Protein AF-A0AAD4YZ30-F1 (afdb_monomer_lite)

InterPro domains:
  IPR036852 Peptidase S8/S53 domain superfamily [G3DSA:3.40.50.200] (35-98)
  IPR036852 Peptidase S8/S53 domain superfamily [SSF52743] (28-89)
  IPR045051 Subtilisin-like protease [PTHR10795] (31-116)

Sequence (125 aa):
MAPGSLVLAAWIPNDTVGQIGQNVFLSNEYHMTLGWSAAGIRSALMTTANPIDNSKRPIRDQGLNSTVASPLAMGAGQVDPNRALDPGLIYDARRQDYINLLCSLNLSKKRVFAITRSKKYTCAL

Secondary structure (DSSP, 8-state):
----SS------TT--S----------------SS--HHHHHHHHHHT-B-B-TTSSB-EEGGGTTEEPPHHHHTT-B--HHHHTS-S------HHHHHHHHHHTT--HHHHHHHHT-S------

Radius of gyration: 19.74 Å; chains: 1; bounding box: 42×47×44 Å

Structure (mmCIF, N/CA/C/O backbone):
data_AF-A0AAD4YZ30-F1
#
_entry.id   AF-A0AAD4YZ30-F1
#
loop_
_atom_site.group_PDB
_atom_site.id
_atom_site.type_symbol
_atom_site.label_atom_id
_atom_site.la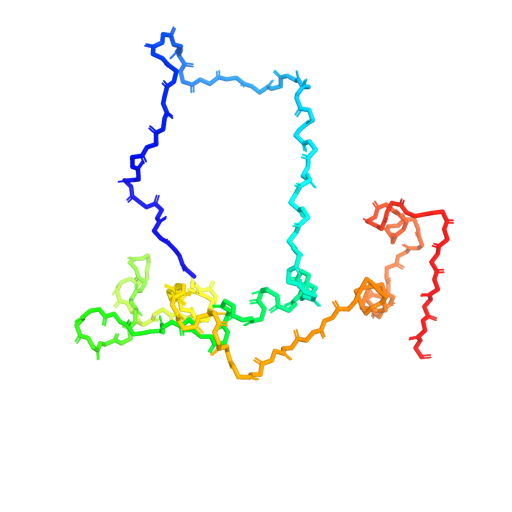bel_alt_id
_atom_site.label_comp_id
_atom_site.label_asym_id
_atom_site.label_entity_id
_atom_site.label_seq_id
_atom_site.pdbx_PDB_ins_code
_atom_site.Cartn_x
_atom_site.Cartn_y
_atom_site.Cartn_z
_atom_site.occupancy
_atom_site.B_iso_or_equiv
_atom_site.auth_seq_id
_atom_site.auth_comp_id
_atom_site.auth_asym_id
_atom_site.auth_atom_id
_atom_site.pdbx_PDB_model_num
ATOM 1 N N . MET A 1 1 ? 3.874 5.254 -5.749 1.00 94.62 1 MET A N 1
ATOM 2 C CA . MET A 1 1 ? 4.335 6.391 -6.572 1.00 94.62 1 MET A CA 1
ATOM 3 C C . MET A 1 1 ? 3.363 6.609 -7.731 1.00 94.62 1 MET A C 1
ATOM 5 O O . MET A 1 1 ? 2.743 5.646 -8.174 1.00 94.62 1 MET A O 1
ATOM 9 N N . ALA A 1 2 ? 3.176 7.856 -8.163 1.00 96.19 2 ALA A N 1
ATOM 10 C CA . ALA A 1 2 ? 2.336 8.244 -9.299 1.00 96.19 2 ALA A CA 1
ATOM 11 C C . ALA A 1 2 ? 2.914 9.520 -9.948 1.00 96.19 2 ALA A C 1
ATOM 13 O O . ALA A 1 2 ? 3.712 10.204 -9.299 1.00 96.19 2 ALA A O 1
ATOM 14 N N . PRO A 1 3 ? 2.551 9.862 -11.199 1.00 95.06 3 PRO A N 1
ATOM 15 C CA . PRO A 1 3 ? 3.011 11.097 -11.833 1.00 95.06 3 PRO A CA 1
ATOM 16 C C . PRO A 1 3 ? 2.551 12.335 -11.052 1.00 95.06 3 PRO A C 1
ATOM 18 O O . PRO A 1 3 ? 1.369 12.469 -10.747 1.00 95.06 3 PRO A O 1
ATOM 21 N N . GLY A 1 4 ? 3.485 13.235 -10.736 1.00 93.69 4 GLY A N 1
ATOM 22 C CA . GLY A 1 4 ? 3.199 14.459 -9.971 1.00 93.69 4 GLY A CA 1
ATOM 23 C C . GLY A 1 4 ? 4.028 15.685 -10.364 1.00 93.69 4 GLY A C 1
ATOM 24 O O . GLY A 1 4 ? 3.697 16.797 -9.969 1.00 93.69 4 GLY A O 1
ATOM 25 N N . SER A 1 5 ? 5.082 15.520 -11.163 1.00 93.12 5 SER A N 1
ATOM 26 C CA . SER A 1 5 ? 5.876 16.625 -11.704 1.00 93.12 5 SER A CA 1
ATOM 27 C C . SER A 1 5 ? 5.328 17.064 -13.060 1.00 93.12 5 SER A C 1
ATOM 29 O O . SER A 1 5 ? 5.222 16.230 -13.957 1.00 93.12 5 SER A O 1
ATOM 31 N N . LEU A 1 6 ? 5.043 18.362 -13.219 1.00 93.00 6 LEU A N 1
ATOM 32 C CA . LEU A 1 6 ? 4.559 18.967 -14.472 1.00 93.00 6 LEU A CA 1
ATOM 33 C C . LEU A 1 6 ? 3.282 18.300 -15.019 1.00 93.00 6 LEU A C 1
ATOM 35 O O . LEU A 1 6 ? 3.187 17.963 -16.197 1.00 93.00 6 LEU A O 1
ATOM 39 N N . VAL A 1 7 ? 2.293 18.101 -14.146 1.00 93.50 7 VAL A N 1
ATOM 40 C CA . VAL A 1 7 ? 0.985 17.547 -14.519 1.00 93.50 7 VAL A CA 1
ATOM 41 C C . VAL A 1 7 ? 0.064 18.672 -14.987 1.00 93.50 7 VAL A C 1
ATOM 43 O O . VAL A 1 7 ? -0.164 19.635 -14.257 1.00 93.50 7 VAL A O 1
ATOM 46 N N . LEU A 1 8 ? -0.490 18.540 -16.192 1.00 90.50 8 LEU A N 1
ATOM 47 C CA . LEU A 1 8 ? -1.526 19.439 -16.693 1.00 90.50 8 LEU A CA 1
ATOM 48 C C . LEU A 1 8 ? -2.861 19.132 -16.002 1.00 90.50 8 LEU A C 1
ATOM 50 O O . LEU A 1 8 ? -3.309 17.986 -15.987 1.00 90.50 8 LEU A O 1
ATOM 54 N N . ALA A 1 9 ? -3.507 20.163 -15.467 1.00 91.19 9 ALA A N 1
ATOM 55 C CA . ALA A 1 9 ? -4.818 20.075 -14.837 1.00 91.19 9 ALA A CA 1
ATOM 56 C C . ALA A 1 9 ? -5.655 21.318 -15.169 1.00 91.19 9 ALA A C 1
ATOM 58 O O . ALA A 1 9 ? -5.138 22.303 -15.700 1.00 91.19 9 ALA A O 1
ATOM 59 N N . ALA A 1 10 ? -6.954 21.268 -14.865 1.00 88.31 10 ALA A N 1
ATOM 60 C CA . ALA A 1 10 ? -7.831 22.427 -14.997 1.00 88.31 10 ALA A CA 1
ATOM 61 C C . ALA A 1 10 ? -7.329 23.602 -14.135 1.00 88.31 10 ALA A C 1
ATOM 63 O O . ALA A 1 10 ? -6.826 23.397 -13.030 1.00 88.31 10 ALA A O 1
ATOM 64 N N . TRP A 1 11 ? -7.491 24.827 -14.639 1.00 76.44 11 TRP A N 1
ATOM 65 C CA . TRP A 1 11 ? -7.034 26.056 -13.989 1.00 76.44 11 TRP A CA 1
ATOM 66 C C . TRP A 1 11 ? -8.117 27.139 -14.046 1.00 76.44 11 TRP A C 1
ATOM 68 O O . TRP A 1 11 ? -8.802 27.263 -15.062 1.00 76.44 11 TRP A O 1
ATOM 78 N N . ILE A 1 12 ? -8.271 27.926 -12.973 1.00 79.56 12 ILE A N 1
ATOM 79 C CA . ILE A 1 12 ? -9.194 29.071 -12.944 1.00 79.56 12 ILE A CA 1
ATOM 80 C C . ILE A 1 12 ? -8.528 30.238 -13.692 1.00 79.56 12 ILE A C 1
ATOM 82 O O . ILE A 1 12 ? -7.489 30.721 -13.247 1.00 79.56 12 ILE A O 1
ATOM 86 N N . PRO A 1 13 ? -9.087 30.714 -14.817 1.00 70.94 13 PRO A N 1
ATOM 87 C CA . PRO A 1 13 ? -8.364 31.580 -15.748 1.00 70.94 13 PRO A CA 1
ATOM 88 C C . PRO A 1 13 ? -7.988 32.979 -15.220 1.00 70.94 13 PRO A C 1
ATOM 90 O O . PRO A 1 13 ? -7.118 33.596 -15.824 1.00 70.94 13 PRO A O 1
ATOM 93 N N . ASN A 1 14 ? -8.576 33.475 -14.119 1.00 70.19 14 ASN A N 1
ATOM 94 C CA . ASN A 1 14 ? -8.474 34.887 -13.704 1.00 70.19 14 ASN A CA 1
ATOM 95 C C . ASN A 1 14 ? -8.128 35.144 -12.210 1.00 70.19 14 ASN A C 1
ATOM 97 O O . ASN A 1 14 ? -8.455 36.217 -11.713 1.00 70.19 14 ASN A O 1
ATOM 101 N N . ASP A 1 15 ? -7.458 34.230 -11.492 1.00 55.84 15 ASP A N 1
ATOM 102 C CA . ASP A 1 15 ? -7.084 34.432 -10.069 1.00 55.84 15 ASP A CA 1
ATOM 103 C C . ASP A 1 15 ? -5.566 34.399 -9.790 1.00 55.84 15 ASP A C 1
ATOM 105 O O . ASP A 1 15 ? -4.797 33.720 -10.476 1.00 55.84 15 ASP A O 1
ATOM 109 N N . THR A 1 16 ? -5.128 35.131 -8.752 1.00 57.22 16 THR A N 1
ATOM 110 C CA . THR A 1 16 ? -3.739 35.163 -8.250 1.00 57.22 16 THR A CA 1
ATOM 111 C C . THR A 1 16 ? -3.441 34.028 -7.252 1.00 57.22 16 THR A C 1
ATOM 113 O O . THR A 1 16 ? -4.309 33.531 -6.541 1.00 57.22 16 THR A O 1
ATOM 116 N N . VAL A 1 17 ? -2.173 33.595 -7.216 1.00 52.31 17 VAL A N 1
ATOM 117 C CA . VAL A 1 17 ? -1.652 32.297 -6.717 1.00 52.31 17 VAL A CA 1
ATOM 118 C C . VAL A 1 17 ? -1.642 32.064 -5.180 1.00 52.31 17 VAL A C 1
ATOM 120 O O . VAL A 1 17 ? -0.717 31.444 -4.656 1.00 52.31 17 VAL A O 1
ATOM 123 N N . GLY A 1 18 ? -2.696 32.461 -4.445 1.00 48.94 18 GLY A N 1
ATOM 124 C CA . GLY A 1 18 ? -3.045 31.807 -3.165 1.00 48.94 18 GLY A CA 1
ATOM 125 C C . GLY A 1 18 ? -3.929 32.570 -2.156 1.00 48.94 18 GLY A C 1
ATOM 126 O O . GLY A 1 18 ? -3.650 33.723 -1.848 1.00 48.94 18 GLY A O 1
ATOM 127 N N . GLN A 1 19 ? -4.905 31.866 -1.542 1.00 45.44 19 GLN A N 1
ATOM 128 C CA . GLN A 1 19 ? -5.414 32.072 -0.165 1.00 45.44 19 GLN A CA 1
ATOM 129 C C . GLN A 1 19 ? -6.194 30.835 0.363 1.00 45.44 19 GLN A C 1
ATOM 131 O O . GLN A 1 19 ? -6.760 30.061 -0.405 1.00 45.44 19 GLN A O 1
ATOM 136 N N . ILE A 1 20 ? -6.190 30.647 1.694 1.00 47.75 20 ILE A N 1
ATOM 137 C CA . ILE A 1 20 ? -6.744 29.519 2.475 1.00 47.75 20 ILE A CA 1
ATOM 138 C C . ILE A 1 20 ? -8.176 29.815 3.001 1.00 47.75 20 ILE A C 1
ATOM 140 O O . ILE A 1 20 ? -8.344 30.760 3.769 1.00 47.75 20 ILE A O 1
ATOM 144 N N . GLY A 1 21 ? -9.153 28.929 2.704 1.00 61.06 21 GLY A N 1
ATOM 145 C CA . GLY A 1 21 ? -10.489 28.777 3.357 1.00 61.06 21 GLY A CA 1
ATOM 146 C C . GLY A 1 21 ? -11.687 29.421 2.616 1.00 61.06 21 GLY A C 1
ATOM 147 O O . GLY A 1 21 ? -11.474 30.345 1.852 1.00 61.06 21 GLY A O 1
ATOM 148 N N . GLN A 1 22 ? -12.971 29.032 2.759 1.00 57.34 22 GLN A N 1
ATOM 149 C CA . GLN A 1 22 ? -13.685 28.053 3.605 1.00 57.34 22 GLN A CA 1
ATOM 150 C C . GLN A 1 22 ? -14.946 27.499 2.880 1.00 57.34 22 GLN A C 1
ATOM 152 O O . GLN A 1 22 ? -15.671 28.245 2.231 1.00 57.34 22 GLN A O 1
ATOM 157 N N . ASN A 1 23 ? -15.257 26.219 3.136 1.00 44.66 23 ASN A N 1
ATOM 158 C CA . ASN A 1 23 ? -16.581 25.570 3.024 1.00 44.66 23 ASN A CA 1
ATOM 159 C C . ASN A 1 23 ? -17.120 25.162 1.639 1.00 44.66 23 ASN A C 1
ATOM 161 O O . ASN A 1 23 ? -18.234 25.519 1.265 1.00 44.66 23 ASN A O 1
ATOM 165 N N . VAL A 1 24 ? -16.421 24.236 0.976 1.00 46.25 24 VAL A N 1
ATOM 166 C CA . VAL A 1 24 ? -17.090 23.224 0.139 1.00 46.25 24 VAL A CA 1
ATOM 167 C C . VAL A 1 24 ? -16.811 21.855 0.745 1.00 46.25 24 VAL A C 1
ATOM 169 O O . VAL A 1 24 ? -15.676 21.381 0.752 1.00 46.25 24 VAL A O 1
ATOM 172 N N . PHE A 1 25 ? -17.849 21.222 1.287 1.00 42.50 25 PHE A N 1
ATOM 173 C CA . PHE A 1 25 ? -17.800 19.804 1.614 1.00 42.50 25 PHE A CA 1
ATOM 174 C C . PHE A 1 25 ? -18.098 19.035 0.332 1.00 42.50 25 PHE A C 1
ATOM 176 O O . PHE A 1 25 ? -19.249 18.945 -0.085 1.00 42.50 25 PHE A O 1
ATOM 183 N N . LEU A 1 26 ? -17.060 18.488 -0.300 1.00 39.94 26 LEU A N 1
ATOM 184 C CA . LEU A 1 26 ? -17.260 17.441 -1.292 1.00 39.94 26 LEU A CA 1
ATOM 185 C C . LEU A 1 26 ? -17.680 16.184 -0.528 1.00 39.94 26 LEU A C 1
ATOM 187 O O . LEU A 1 26 ? -16.879 15.565 0.175 1.00 39.94 26 LEU A O 1
ATOM 191 N N . SER A 1 27 ? -18.964 15.845 -0.610 1.00 42.72 27 SER A N 1
ATOM 192 C CA . SER A 1 27 ? -19.440 14.522 -0.234 1.00 42.72 27 SER A CA 1
ATOM 193 C C . SER A 1 27 ? -18.814 13.525 -1.198 1.00 42.72 27 SER A C 1
ATOM 195 O O . SER A 1 27 ? -19.147 13.482 -2.381 1.00 42.72 27 SER A O 1
ATOM 197 N N . ASN A 1 28 ? -17.881 12.730 -0.685 1.00 42.75 28 ASN A N 1
ATOM 198 C CA . ASN A 1 28 ? -17.383 11.557 -1.379 1.00 42.75 28 ASN A CA 1
ATOM 199 C C . ASN A 1 28 ? -18.487 10.499 -1.409 1.00 42.75 28 ASN A C 1
ATOM 201 O O . ASN A 1 28 ? -18.481 9.558 -0.623 1.00 42.75 28 ASN A O 1
ATOM 205 N N . GLU A 1 29 ? -19.428 10.647 -2.334 1.00 39.03 29 GLU A N 1
ATOM 206 C CA . GLU A 1 29 ? -20.247 9.533 -2.796 1.00 39.03 29 GLU A CA 1
ATOM 207 C C . GLU A 1 29 ? -19.563 8.878 -3.998 1.00 39.03 29 GLU A C 1
ATOM 209 O O . GLU A 1 29 ? -20.129 8.739 -5.076 1.00 39.03 29 GLU A O 1
ATOM 214 N N . TYR A 1 30 ? -18.316 8.430 -3.817 1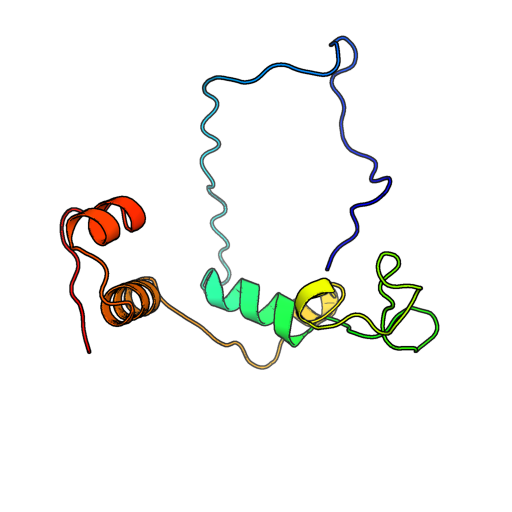.00 44.50 30 TYR A N 1
ATOM 215 C CA . TYR A 1 30 ? -17.877 7.268 -4.579 1.00 44.50 30 TYR A CA 1
ATOM 216 C C . TYR A 1 30 ? -18.484 6.044 -3.901 1.00 44.50 30 TYR A C 1
ATOM 218 O O . TYR A 1 30 ? -17.904 5.420 -3.016 1.00 44.50 30 TYR A O 1
ATOM 226 N N . HIS A 1 31 ? -19.693 5.690 -4.318 1.00 42.34 31 HIS A N 1
ATOM 227 C CA . HIS A 1 31 ? -20.161 4.330 -4.134 1.00 42.34 31 HIS A CA 1
ATOM 228 C C . HIS A 1 31 ? -19.394 3.469 -5.144 1.00 42.34 31 HIS A C 1
ATOM 230 O O . HIS A 1 31 ? -19.830 3.260 -6.272 1.00 42.34 31 HIS A O 1
ATOM 236 N N . MET A 1 32 ? -18.176 3.057 -4.778 1.00 47.03 32 MET A N 1
ATOM 237 C CA . MET A 1 32 ? -17.424 2.080 -5.555 1.00 47.03 32 MET A CA 1
ATOM 238 C C . MET A 1 32 ? -18.154 0.749 -5.362 1.00 47.03 32 MET A C 1
ATOM 240 O O . MET A 1 32 ? -18.034 0.104 -4.331 1.00 47.03 32 MET A O 1
ATOM 244 N N . THR A 1 33 ? -19.007 0.400 -6.319 1.00 48.59 33 THR A N 1
ATOM 245 C CA . THR A 1 33 ? -19.885 -0.780 -6.288 1.00 48.59 33 THR A CA 1
ATOM 246 C C . THR A 1 33 ? -19.146 -2.101 -6.526 1.00 48.59 33 THR A C 1
ATOM 248 O O . THR A 1 33 ? -19.779 -3.155 -6.566 1.00 48.59 33 THR A O 1
ATOM 251 N N . LEU A 1 34 ? -17.813 -2.087 -6.637 1.00 56.00 34 LEU A N 1
ATOM 252 C CA . LEU A 1 34 ? -17.009 -3.283 -6.401 1.00 56.00 34 LEU A CA 1
ATOM 253 C C . LEU A 1 34 ? -17.002 -3.504 -4.890 1.00 56.00 34 LEU A C 1
ATOM 255 O O . LEU A 1 34 ? -16.583 -2.610 -4.167 1.00 56.00 34 LEU A O 1
ATOM 259 N N . GLY A 1 35 ? -17.429 -4.668 -4.398 1.00 76.06 35 GLY A N 1
ATOM 260 C CA . GLY A 1 35 ? -17.463 -5.018 -2.966 1.00 76.06 35 GLY A CA 1
ATOM 261 C C . GLY A 1 35 ? -16.105 -5.032 -2.237 1.00 76.06 35 GLY A C 1
ATOM 262 O O . GLY A 1 35 ? -15.946 -5.746 -1.251 1.00 76.06 35 GLY A O 1
ATOM 263 N N . TRP A 1 36 ? -15.111 -4.296 -2.725 1.00 84.31 36 TRP A N 1
ATOM 264 C CA . TRP A 1 36 ? -13.812 -4.092 -2.111 1.00 84.31 36 TRP A CA 1
ATOM 265 C C . TRP A 1 36 ? -13.888 -2.989 -1.058 1.00 84.31 36 TRP A C 1
ATOM 267 O O . TRP A 1 36 ? -14.488 -1.933 -1.259 1.00 84.31 36 TRP A O 1
ATOM 277 N N . SER A 1 37 ? -13.222 -3.210 0.072 1.00 90.62 37 SER A N 1
ATOM 278 C CA . SER A 1 37 ? -13.027 -2.157 1.063 1.00 90.62 37 SER A CA 1
ATOM 279 C C . SER A 1 37 ? -11.995 -1.125 0.577 1.00 90.62 37 SER A C 1
ATOM 281 O O . SER A 1 37 ? -11.202 -1.380 -0.335 1.00 90.62 37 SER A O 1
ATOM 283 N N . ALA A 1 38 ? -11.920 0.025 1.255 1.00 90.88 38 ALA A N 1
ATOM 284 C CA . ALA A 1 38 ? -10.853 1.003 1.027 1.00 90.88 38 ALA A CA 1
ATOM 285 C C . ALA A 1 38 ? -9.442 0.408 1.228 1.00 90.88 38 ALA A C 1
ATOM 287 O O . ALA A 1 38 ? -8.505 0.783 0.520 1.00 90.88 38 ALA A O 1
ATOM 288 N N . ALA A 1 39 ? -9.286 -0.532 2.169 1.00 93.25 39 ALA A N 1
ATOM 289 C CA . ALA A 1 39 ? -8.030 -1.246 2.377 1.00 93.25 39 ALA A CA 1
ATOM 290 C C . ALA A 1 39 ? -7.748 -2.233 1.234 1.00 93.25 39 ALA A C 1
ATOM 292 O O . ALA A 1 39 ? -6.617 -2.285 0.756 1.00 93.25 39 ALA A O 1
ATOM 293 N N . GLY A 1 40 ? -8.777 -2.922 0.731 1.00 93.69 40 GLY A N 1
ATOM 294 C CA . GLY A 1 40 ? -8.681 -3.804 -0.433 1.00 93.69 40 GLY A CA 1
ATOM 295 C C . GLY A 1 40 ? -8.223 -3.067 -1.693 1.00 93.69 40 GLY A C 1
ATOM 296 O O . GLY A 1 40 ? -7.282 -3.505 -2.350 1.00 93.69 40 GLY A O 1
ATOM 297 N N . ILE A 1 41 ? -8.796 -1.892 -1.975 1.00 93.44 41 ILE A N 1
ATOM 298 C CA . ILE A 1 41 ? -8.378 -1.039 -3.103 1.00 93.44 41 ILE A CA 1
ATOM 299 C C . ILE A 1 41 ? -6.917 -0.603 -2.943 1.00 93.44 41 ILE A C 1
ATOM 301 O O . ILE A 1 41 ? -6.120 -0.718 -3.875 1.00 93.44 41 ILE A O 1
ATOM 305 N N . ARG A 1 42 ? -6.534 -0.131 -1.747 1.00 95.31 42 ARG A N 1
ATOM 306 C CA . ARG A 1 42 ? -5.141 0.242 -1.466 1.00 95.31 42 ARG A CA 1
ATOM 307 C C . ARG A 1 42 ? -4.201 -0.946 -1.653 1.00 95.31 42 ARG A C 1
ATOM 309 O O . ARG A 1 42 ? -3.127 -0.772 -2.222 1.00 95.31 42 ARG A O 1
ATOM 316 N N . SER A 1 43 ? -4.590 -2.128 -1.181 1.00 97.00 43 SER A N 1
ATOM 317 C CA . SER A 1 43 ? -3.808 -3.346 -1.353 1.00 97.00 43 SER A CA 1
ATOM 318 C C . SER A 1 43 ? -3.607 -3.657 -2.827 1.00 97.00 43 SER A C 1
ATOM 320 O O . SER A 1 43 ? -2.463 -3.835 -3.223 1.00 97.00 43 SER A O 1
ATOM 322 N N . ALA A 1 44 ? -4.677 -3.679 -3.625 1.00 96.69 44 ALA A N 1
ATOM 323 C CA . ALA A 1 44 ? -4.606 -3.963 -5.055 1.00 96.69 44 ALA A CA 1
ATOM 324 C C . ALA A 1 44 ? -3.625 -3.018 -5.766 1.00 96.69 44 ALA A C 1
ATOM 326 O O . ALA A 1 44 ? -2.750 -3.470 -6.499 1.00 96.69 44 ALA A O 1
ATOM 327 N N . LEU A 1 45 ? -3.690 -1.714 -5.473 1.00 97.56 45 LEU A N 1
ATOM 328 C CA . LEU A 1 45 ? -2.770 -0.718 -6.035 1.00 97.56 45 LEU A CA 1
ATOM 329 C C . LEU A 1 45 ? -1.316 -0.911 -5.579 1.00 97.56 45 LEU A C 1
ATOM 331 O O . LEU A 1 45 ? -0.396 -0.628 -6.340 1.00 97.56 45 LEU A O 1
ATOM 335 N N . MET A 1 46 ? -1.090 -1.354 -4.339 1.00 98.00 46 MET A N 1
ATOM 336 C CA . MET A 1 46 ? 0.255 -1.545 -3.792 1.00 98.00 46 MET A CA 1
ATOM 337 C C . MET A 1 46 ? 0.901 -2.848 -4.270 1.00 98.00 46 MET A C 1
ATOM 339 O O . MET A 1 46 ? 2.052 -2.822 -4.686 1.00 98.00 46 MET A O 1
ATOM 343 N N . THR A 1 47 ? 0.194 -3.979 -4.230 1.00 97.56 47 THR A N 1
ATOM 344 C CA . THR A 1 47 ? 0.758 -5.298 -4.581 1.00 97.56 47 THR A CA 1
ATOM 345 C C . THR A 1 47 ? 1.029 -5.457 -6.072 1.00 97.56 47 THR A C 1
ATOM 347 O O . THR A 1 47 ? 1.850 -6.284 -6.463 1.00 97.56 47 THR A O 1
ATOM 350 N N . THR A 1 48 ? 0.370 -4.649 -6.901 1.00 97.75 48 THR A N 1
ATOM 351 C CA . THR A 1 48 ? 0.531 -4.658 -8.360 1.00 97.75 48 THR A CA 1
ATOM 352 C C . THR A 1 48 ? 1.419 -3.530 -8.885 1.00 97.75 48 THR A C 1
ATOM 354 O O . THR A 1 48 ? 1.734 -3.511 -10.076 1.00 97.75 48 THR A O 1
ATOM 357 N N . ALA A 1 49 ? 1.860 -2.619 -8.009 1.00 98.00 49 ALA A N 1
ATOM 358 C CA . ALA A 1 49 ? 2.760 -1.531 -8.367 1.00 98.00 49 ALA A CA 1
ATOM 359 C C . ALA A 1 49 ? 4.086 -2.052 -8.943 1.00 98.00 49 ALA A C 1
ATOM 361 O O . ALA A 1 49 ? 4.594 -3.108 -8.562 1.00 98.00 49 ALA A O 1
ATOM 362 N N . ASN A 1 50 ? 4.668 -1.278 -9.855 1.00 97.62 50 ASN A N 1
ATOM 363 C CA . ASN A 1 50 ? 5.909 -1.616 -10.527 1.00 97.62 50 ASN A CA 1
ATOM 364 C C . ASN A 1 50 ? 7.106 -0.867 -9.903 1.00 97.62 50 ASN A C 1
ATOM 366 O O . ASN A 1 50 ? 7.177 0.360 -10.010 1.00 97.62 50 ASN A O 1
ATOM 370 N N . PRO A 1 51 ? 8.069 -1.561 -9.272 1.00 97.50 51 PRO A N 1
ATOM 371 C CA . PRO A 1 51 ? 9.285 -0.943 -8.737 1.00 97.50 51 PRO A CA 1
ATOM 372 C C . PRO A 1 51 ? 10.369 -0.699 -9.806 1.00 97.50 51 PRO A C 1
ATOM 374 O O . PRO A 1 51 ? 11.455 -0.212 -9.481 1.00 97.50 51 PRO A O 1
ATOM 377 N N . ILE A 1 52 ? 10.104 -1.070 -11.061 1.00 97.69 52 ILE A N 1
ATOM 378 C CA . ILE A 1 52 ? 11.029 -0.999 -12.192 1.00 97.69 52 ILE A CA 1
ATOM 379 C C . ILE A 1 52 ? 10.605 0.120 -13.150 1.00 97.69 52 ILE A C 1
ATOM 381 O O . ILE A 1 52 ? 9.425 0.284 -13.462 1.00 97.69 52 ILE A O 1
ATOM 385 N N . ASP A 1 53 ? 11.582 0.887 -13.626 1.00 95.81 53 ASP A N 1
ATOM 386 C CA . ASP A 1 53 ? 11.398 1.960 -14.597 1.00 95.81 53 ASP A CA 1
ATOM 387 C C . ASP A 1 53 ? 11.314 1.448 -16.051 1.00 95.81 53 ASP A C 1
ATOM 389 O O . ASP A 1 53 ? 11.457 0.261 -16.358 1.00 95.81 53 ASP A O 1
ATOM 393 N N . ASN A 1 54 ? 11.101 2.369 -16.991 1.00 96.31 54 ASN A N 1
ATOM 394 C CA . ASN A 1 54 ? 11.054 2.063 -18.423 1.00 96.31 54 ASN A CA 1
ATOM 395 C C . ASN A 1 54 ? 12.397 1.565 -19.002 1.00 96.31 54 ASN A C 1
ATOM 397 O O . ASN A 1 54 ? 12.411 0.956 -20.071 1.00 96.31 54 ASN A O 1
ATOM 401 N N . SER A 1 55 ? 13.509 1.780 -18.295 1.00 96.75 55 SER A N 1
ATOM 402 C CA . SER A 1 55 ? 14.843 1.275 -18.633 1.00 96.75 55 SER A CA 1
ATOM 403 C C . SER A 1 55 ? 15.083 -0.134 -18.084 1.00 96.75 55 SER A C 1
ATOM 405 O O . SER A 1 55 ? 16.199 -0.652 -18.177 1.00 96.75 55 SER A O 1
ATOM 407 N N . LYS A 1 56 ? 14.041 -0.769 -17.527 1.00 96.75 56 LYS A N 1
ATOM 408 C CA . LYS A 1 56 ? 14.079 -2.090 -16.891 1.00 96.75 56 LYS A CA 1
ATOM 409 C C . LYS A 1 56 ? 15.039 -2.141 -15.697 1.00 96.75 56 LYS A C 1
ATOM 411 O O . LYS A 1 56 ? 15.613 -3.189 -15.404 1.00 96.75 56 LYS A O 1
ATOM 416 N N . ARG A 1 57 ? 15.230 -1.010 -15.012 1.00 97.31 57 ARG A N 1
ATOM 417 C CA . ARG A 1 57 ? 16.073 -0.882 -13.816 1.00 97.31 57 ARG A CA 1
ATOM 418 C C . ARG A 1 57 ? 15.226 -0.478 -12.607 1.00 97.31 57 ARG A C 1
ATOM 420 O O . ARG A 1 57 ? 14.139 0.063 -12.785 1.00 97.31 57 ARG A O 1
ATOM 427 N N . PRO A 1 58 ? 15.689 -0.730 -11.372 1.00 97.69 58 PRO A N 1
ATOM 428 C CA . PRO A 1 58 ? 15.013 -0.207 -10.191 1.00 97.69 58 PRO A CA 1
ATOM 429 C C . PRO A 1 58 ? 14.854 1.312 -10.284 1.00 97.69 58 PRO A C 1
ATOM 431 O O . PRO A 1 58 ? 15.809 2.004 -10.655 1.00 97.69 58 PRO A O 1
ATOM 434 N N . ILE A 1 59 ? 13.669 1.813 -9.929 1.00 97.62 59 ILE A N 1
ATOM 435 C CA . ILE A 1 59 ? 13.390 3.253 -9.875 1.00 97.62 59 ILE A CA 1
ATOM 436 C C . ILE A 1 59 ? 14.443 3.945 -9.000 1.00 97.62 59 ILE A C 1
ATOM 438 O O . ILE A 1 59 ? 14.893 3.400 -7.990 1.00 97.62 59 ILE A O 1
ATOM 442 N N . ARG A 1 60 ? 14.849 5.154 -9.398 1.00 96.75 60 ARG A N 1
ATOM 443 C CA . ARG A 1 60 ? 15.900 5.929 -8.734 1.00 96.75 60 ARG A CA 1
ATOM 444 C C . ARG A 1 60 ? 15.347 7.137 -7.997 1.00 96.75 60 ARG A C 1
ATOM 446 O O . ARG A 1 60 ? 14.413 7.784 -8.462 1.00 96.75 60 ARG A O 1
ATOM 453 N N . ASP A 1 61 ? 15.970 7.455 -6.873 1.00 95.81 61 ASP A N 1
ATOM 454 C CA . ASP A 1 61 ? 15.685 8.644 -6.086 1.00 95.81 61 ASP A CA 1
ATOM 455 C C . ASP A 1 61 ? 16.577 9.806 -6.541 1.00 95.81 61 ASP A C 1
ATOM 457 O O . ASP A 1 61 ? 17.792 9.815 -6.325 1.00 95.81 61 ASP A O 1
ATOM 461 N N . GLN A 1 62 ? 15.963 10.803 -7.177 1.00 91.56 62 GLN A N 1
ATOM 462 C CA . GLN A 1 62 ? 16.662 12.002 -7.642 1.00 91.56 62 GLN A CA 1
ATOM 463 C C . GLN A 1 62 ? 17.212 12.854 -6.487 1.00 91.56 62 GLN A C 1
ATOM 465 O O . GLN A 1 62 ? 18.242 13.500 -6.657 1.00 91.56 62 GLN A O 1
ATOM 470 N N . GLY A 1 63 ? 16.575 12.831 -5.311 1.00 90.31 63 GLY A N 1
ATOM 471 C CA . GLY A 1 63 ? 17.022 13.568 -4.125 1.00 90.31 63 GLY A CA 1
ATOM 472 C C . GLY A 1 63 ? 18.216 12.926 -3.413 1.00 90.31 63 GLY A C 1
ATOM 473 O O . GLY A 1 63 ? 18.887 13.588 -2.625 1.00 90.31 63 GLY A O 1
ATOM 474 N N . LEU A 1 64 ? 18.513 11.657 -3.710 1.00 90.81 64 LEU A N 1
ATOM 475 C CA . LEU A 1 64 ? 19.621 10.893 -3.131 1.00 90.81 64 LEU A CA 1
ATOM 476 C C . LEU A 1 64 ? 20.611 10.447 -4.214 1.00 90.81 64 LEU A C 1
ATOM 478 O O . LEU A 1 64 ? 20.862 9.253 -4.381 1.00 90.81 64 LEU A O 1
ATOM 482 N N . ASN A 1 65 ? 21.174 11.396 -4.969 1.00 92.94 65 ASN A N 1
ATOM 483 C CA . ASN A 1 65 ? 22.199 11.147 -5.996 1.00 92.94 65 ASN A CA 1
ATOM 484 C C . ASN A 1 65 ? 21.825 10.047 -7.012 1.00 92.94 65 ASN A C 1
ATOM 486 O O . ASN A 1 65 ? 22.689 9.292 -7.460 1.00 92.94 65 ASN A O 1
ATOM 490 N N . SER A 1 66 ? 20.543 9.925 -7.377 1.00 92.44 66 SER A N 1
ATOM 491 C CA . SER A 1 66 ? 20.060 8.882 -8.297 1.00 92.44 66 SER A CA 1
ATOM 492 C C . SER A 1 66 ? 20.363 7.445 -7.835 1.00 92.44 66 SER A C 1
ATOM 494 O O . SER A 1 66 ? 20.531 6.539 -8.659 1.00 92.44 66 SER A O 1
ATOM 496 N N . THR A 1 67 ? 20.432 7.218 -6.522 1.00 96.31 67 THR A N 1
ATOM 497 C CA . THR A 1 67 ? 20.496 5.869 -5.937 1.00 96.31 67 THR A CA 1
ATOM 498 C C . THR A 1 67 ? 19.161 5.133 -6.092 1.00 96.31 67 THR A C 1
ATOM 500 O O . THR A 1 67 ? 18.155 5.727 -6.474 1.00 96.31 67 THR A O 1
ATOM 503 N N . VAL A 1 68 ? 19.139 3.817 -5.853 1.00 97.19 68 VAL A N 1
ATOM 504 C CA . VAL A 1 68 ? 17.899 3.024 -5.925 1.00 97.19 68 VAL A CA 1
ATOM 505 C C . VAL A 1 68 ? 16.903 3.529 -4.880 1.00 97.19 68 VAL A C 1
ATOM 507 O O . VAL A 1 68 ? 17.234 3.624 -3.699 1.00 97.19 68 VAL A O 1
ATOM 510 N N . ALA A 1 69 ? 15.682 3.832 -5.317 1.00 97.31 69 ALA A N 1
ATOM 511 C CA . ALA A 1 69 ? 14.630 4.336 -4.454 1.00 97.31 69 ALA A CA 1
ATOM 512 C C . ALA A 1 69 ? 14.228 3.275 -3.425 1.00 97.31 69 ALA A C 1
ATOM 514 O O . ALA A 1 69 ? 13.869 2.142 -3.754 1.00 97.31 69 ALA A O 1
ATOM 515 N N . SER A 1 70 ? 14.278 3.659 -2.153 1.00 96.62 70 SER A N 1
ATOM 516 C CA . SER A 1 70 ? 13.815 2.806 -1.063 1.00 96.62 70 SER A CA 1
ATOM 517 C C . SER A 1 70 ? 12.279 2.770 -1.009 1.00 96.62 70 SER A C 1
ATOM 519 O O . SER A 1 70 ? 11.620 3.696 -1.497 1.00 96.62 70 SER A O 1
ATOM 5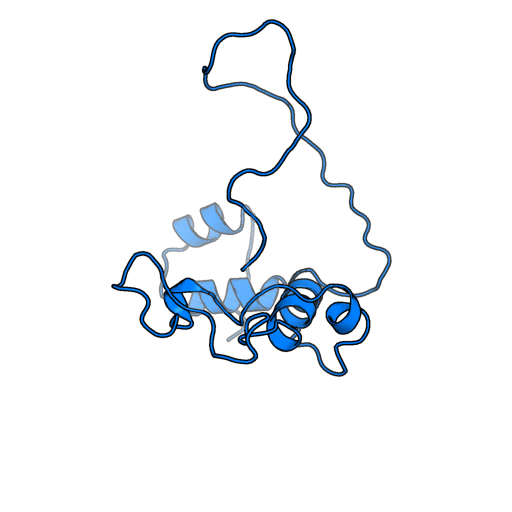21 N N . PRO A 1 71 ? 11.671 1.775 -0.337 1.00 96.81 71 PRO A N 1
ATOM 522 C CA . PRO A 1 71 ? 10.231 1.781 -0.083 1.00 96.81 71 PRO A CA 1
ATOM 523 C C . PRO A 1 71 ? 9.738 3.025 0.667 1.00 96.81 71 PRO A C 1
ATOM 525 O O . PRO A 1 71 ? 8.573 3.390 0.541 1.00 96.81 71 PRO A O 1
ATOM 528 N N . LEU A 1 72 ? 10.608 3.714 1.415 1.00 95.69 72 LEU A N 1
ATOM 529 C CA . LEU A 1 72 ? 10.263 4.984 2.056 1.00 95.69 72 LEU A CA 1
ATOM 530 C C . LEU A 1 72 ? 10.087 6.120 1.032 1.00 95.69 72 LEU A C 1
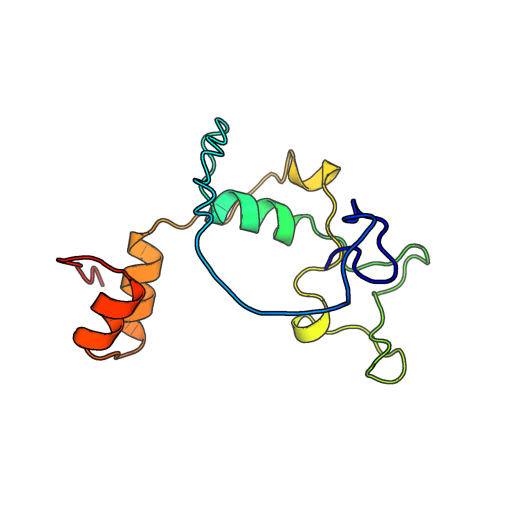ATOM 532 O O . LEU A 1 72 ? 9.248 6.991 1.235 1.00 95.69 72 LEU A O 1
ATOM 536 N N . ALA A 1 73 ? 10.836 6.086 -0.074 1.00 95.75 73 ALA A N 1
ATOM 537 C CA . ALA A 1 73 ? 10.748 7.070 -1.151 1.00 95.75 73 ALA A CA 1
ATOM 538 C C . ALA A 1 73 ? 9.618 6.756 -2.149 1.00 95.75 73 ALA A C 1
ATOM 540 O O . ALA A 1 73 ? 8.907 7.659 -2.586 1.00 95.75 73 ALA A O 1
ATOM 541 N N . MET A 1 74 ? 9.430 5.481 -2.517 1.00 96.44 74 MET A N 1
ATOM 542 C CA . MET A 1 74 ? 8.505 5.095 -3.598 1.00 96.44 74 MET A CA 1
ATOM 543 C C . MET A 1 74 ? 7.281 4.275 -3.170 1.00 96.44 74 MET A C 1
ATOM 545 O O . MET A 1 74 ? 6.359 4.067 -3.972 1.00 96.44 74 MET A O 1
ATOM 549 N N . GLY A 1 75 ? 7.236 3.820 -1.917 1.00 97.19 75 GLY A N 1
ATOM 550 C CA . GLY A 1 75 ? 6.279 2.815 -1.467 1.00 97.19 75 GLY A CA 1
ATOM 551 C C . GLY A 1 75 ? 6.544 1.476 -2.152 1.00 97.19 75 GLY A C 1
ATOM 552 O O . GLY A 1 75 ? 7.680 1.019 -2.229 1.00 97.19 75 GLY A O 1
ATOM 553 N N . ALA A 1 76 ? 5.490 0.863 -2.687 1.00 97.56 76 ALA A N 1
ATOM 554 C CA . ALA A 1 76 ? 5.597 -0.386 -3.441 1.00 97.56 76 ALA A CA 1
ATOM 555 C C . ALA A 1 76 ? 6.093 -0.203 -4.894 1.00 97.56 76 ALA A C 1
ATOM 557 O O . ALA A 1 76 ? 6.402 -1.185 -5.559 1.00 97.56 76 ALA A O 1
ATOM 558 N N . GLY A 1 77 ? 6.183 1.039 -5.390 1.00 97.88 77 GLY A N 1
ATOM 559 C CA . GLY A 1 77 ? 6.572 1.351 -6.769 1.00 97.88 77 GLY A CA 1
ATOM 560 C C . GLY A 1 77 ? 5.589 2.290 -7.471 1.00 97.88 77 GLY A C 1
ATOM 561 O O . GLY A 1 77 ? 4.722 2.903 -6.836 1.00 97.88 77 GLY A O 1
ATOM 562 N N . GLN A 1 78 ? 5.737 2.425 -8.786 1.00 97.94 78 GLN A N 1
ATOM 563 C CA . GLN A 1 78 ? 4.841 3.186 -9.653 1.00 97.94 78 GLN A CA 1
ATOM 564 C C . GLN A 1 78 ? 3.515 2.447 -9.849 1.00 97.94 78 GLN A C 1
ATOM 566 O O . GLN A 1 78 ? 3.503 1.242 -10.081 1.00 97.94 78 GLN A O 1
ATOM 571 N N . VAL A 1 79 ? 2.396 3.165 -9.755 1.00 97.69 79 VAL A N 1
ATOM 572 C CA . VAL A 1 79 ? 1.062 2.583 -9.954 1.00 97.69 79 VAL A CA 1
ATOM 573 C C . VAL A 1 79 ? 0.919 1.939 -11.342 1.00 97.69 79 VAL A C 1
ATOM 575 O O . VAL A 1 79 ? 1.298 2.542 -12.346 1.00 97.69 79 VAL A O 1
ATOM 578 N N . ASP A 1 80 ? 0.338 0.737 -11.387 1.00 97.50 80 ASP A N 1
ATOM 579 C CA . ASP A 1 80 ? -0.063 0.033 -12.611 1.00 97.50 80 ASP A CA 1
ATOM 580 C C . ASP A 1 80 ? -1.583 -0.228 -12.567 1.00 97.50 80 ASP A C 1
ATOM 582 O O . ASP A 1 80 ? -2.031 -1.220 -11.986 1.00 97.50 80 ASP A O 1
ATOM 586 N N . PRO A 1 81 ? -2.405 0.680 -13.129 1.00 94.75 81 PRO A N 1
ATOM 587 C CA . PRO A 1 81 ? -3.860 0.578 -13.037 1.00 94.75 81 PRO A CA 1
ATOM 588 C C . PRO A 1 81 ? -4.439 -0.679 -13.694 1.00 94.75 81 PRO A C 1
ATOM 590 O O . PRO A 1 81 ? -5.445 -1.201 -13.221 1.00 94.75 81 PRO A O 1
ATOM 593 N N . ASN A 1 82 ? -3.808 -1.178 -14.762 1.00 95.75 82 ASN A N 1
ATOM 594 C CA . ASN A 1 82 ? -4.300 -2.348 -15.488 1.00 95.75 82 ASN A CA 1
ATOM 595 C C . ASN A 1 82 ? -4.102 -3.618 -14.662 1.00 95.75 82 ASN A C 1
ATOM 597 O O . ASN A 1 82 ? -5.010 -4.439 -14.569 1.00 95.75 82 ASN A O 1
ATOM 601 N N . ARG A 1 83 ? -2.939 -3.764 -14.018 1.00 95.19 83 ARG A N 1
ATOM 602 C CA . ARG A 1 83 ? -2.689 -4.901 -13.123 1.00 95.19 83 ARG A CA 1
ATOM 603 C C . ARG A 1 83 ? -3.511 -4.815 -11.840 1.00 95.19 83 ARG A C 1
ATOM 605 O O . ARG A 1 83 ? -3.942 -5.845 -11.340 1.00 95.19 83 ARG A O 1
ATOM 612 N N . ALA A 1 84 ? -3.774 -3.611 -11.331 1.00 95.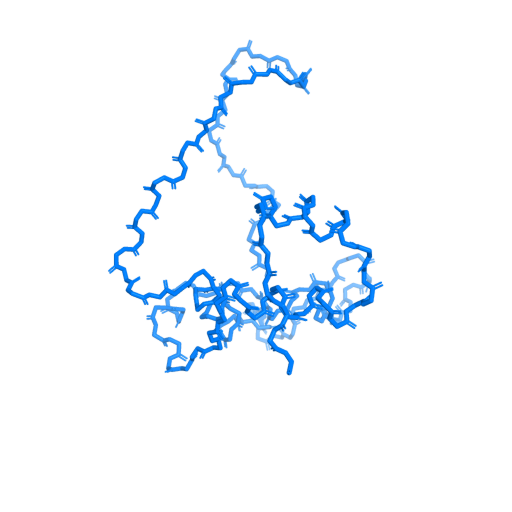62 84 ALA A N 1
ATOM 613 C CA . ALA A 1 84 ? -4.580 -3.413 -10.126 1.00 95.62 84 ALA A CA 1
ATOM 614 C C . ALA A 1 84 ? -6.053 -3.842 -10.278 1.00 95.62 84 ALA A C 1
ATOM 616 O O . ALA A 1 84 ? -6.727 -4.026 -9.265 1.00 95.62 84 ALA A O 1
ATOM 617 N N . LEU A 1 85 ? -6.552 -4.001 -11.511 1.00 92.81 85 LEU A N 1
ATOM 618 C CA . LEU A 1 85 ? -7.912 -4.477 -11.776 1.00 92.81 85 LEU A CA 1
ATOM 619 C C . LEU A 1 85 ? -8.101 -5.957 -11.403 1.00 92.81 85 LEU A C 1
ATOM 621 O O . LEU A 1 85 ? -9.177 -6.331 -10.943 1.00 92.81 85 LEU A O 1
ATOM 625 N N . ASP A 1 86 ? -7.055 -6.772 -11.561 1.00 94.50 86 ASP A N 1
ATOM 626 C CA . ASP A 1 86 ? -7.023 -8.177 -11.148 1.00 94.50 86 ASP A CA 1
ATOM 627 C C . ASP A 1 86 ? -5.739 -8.465 -10.347 1.00 94.50 86 ASP A C 1
ATOM 629 O O . ASP A 1 86 ? -4.748 -8.978 -10.877 1.00 94.50 86 ASP A O 1
ATOM 633 N N . PRO A 1 87 ? -5.714 -8.092 -9.055 1.00 95.00 87 PRO A N 1
ATOM 634 C CA . PRO A 1 87 ? -4.532 -8.242 -8.215 1.00 95.00 87 PRO A CA 1
ATOM 635 C C . PRO A 1 87 ? -4.283 -9.697 -7.783 1.00 95.00 87 PRO A C 1
ATOM 637 O O . PRO A 1 87 ? -3.267 -9.970 -7.140 1.00 95.00 87 PRO A O 1
ATOM 640 N N . GLY A 1 88 ? -5.211 -10.623 -8.070 1.00 96.50 88 GLY A N 1
ATOM 641 C CA . GLY A 1 88 ? -5.240 -11.996 -7.559 1.00 96.50 88 GLY A CA 1
ATOM 642 C C . GLY A 1 88 ? -5.557 -12.080 -6.060 1.00 96.50 88 GLY A C 1
ATOM 643 O O . GLY A 1 88 ? -6.564 -12.661 -5.664 1.00 96.50 88 GLY A O 1
ATOM 644 N N . LEU A 1 89 ? -4.716 -11.471 -5.217 1.00 95.69 89 LEU A N 1
ATOM 645 C CA . LEU A 1 89 ? -4.873 -11.422 -3.761 1.00 95.69 89 LEU A CA 1
ATOM 646 C C . LEU A 1 89 ? -4.900 -9.980 -3.251 1.00 95.69 89 LEU A C 1
ATOM 648 O O . LEU A 1 89 ? -4.145 -9.119 -3.708 1.00 95.69 89 LEU A O 1
ATOM 652 N N . ILE A 1 90 ? -5.738 -9.741 -2.241 1.00 95.06 90 ILE A N 1
ATOM 653 C CA . ILE A 1 90 ? -5.820 -8.466 -1.528 1.00 95.06 90 ILE A CA 1
ATOM 654 C C . ILE A 1 90 ? -5.632 -8.672 -0.023 1.00 95.06 90 ILE A C 1
ATOM 656 O O . ILE A 1 90 ? -6.140 -9.627 0.563 1.00 95.06 90 ILE A O 1
ATOM 660 N N . TYR A 1 91 ? -4.923 -7.740 0.607 1.00 95.81 91 TYR A N 1
ATOM 661 C CA . TYR A 1 91 ? -4.841 -7.588 2.053 1.00 95.81 91 TYR A CA 1
ATOM 662 C C . TYR A 1 91 ? -5.965 -6.653 2.503 1.00 95.81 91 TYR A C 1
ATOM 664 O O . TYR A 1 91 ? -5.849 -5.430 2.408 1.00 95.81 91 TYR A O 1
ATOM 672 N N . ASP A 1 92 ? -7.079 -7.235 2.942 1.00 94.94 92 ASP A N 1
ATOM 673 C CA . ASP A 1 92 ? -8.243 -6.477 3.394 1.00 94.94 92 ASP A CA 1
ATOM 674 C C . ASP A 1 92 ? -8.128 -6.075 4.877 1.00 94.94 92 ASP A C 1
ATOM 676 O O . ASP A 1 92 ? -7.493 -6.760 5.679 1.00 94.94 92 ASP A O 1
ATOM 680 N N . ALA A 1 93 ? -8.746 -4.952 5.242 1.00 92.88 93 ALA A N 1
ATOM 681 C CA . ALA A 1 93 ? -8.853 -4.468 6.613 1.00 92.88 93 ALA A CA 1
ATOM 682 C C . ALA A 1 93 ? -10.140 -3.657 6.800 1.00 92.88 93 ALA A C 1
ATOM 684 O O . ALA A 1 93 ? -10.510 -2.806 5.985 1.00 92.88 93 ALA A O 1
ATOM 685 N N . ARG A 1 94 ? -10.817 -3.887 7.923 1.00 89.88 94 ARG A N 1
ATOM 686 C CA . ARG A 1 94 ? -12.040 -3.187 8.317 1.00 89.88 94 ARG A CA 1
ATOM 687 C C . ARG A 1 94 ? -11.723 -2.061 9.291 1.00 89.88 94 ARG A C 1
ATOM 689 O O . ARG A 1 94 ? -10.667 -1.993 9.913 1.00 89.88 94 ARG A O 1
ATOM 696 N N . ARG A 1 95 ? -12.707 -1.182 9.504 1.00 89.44 95 ARG A N 1
ATOM 697 C CA . ARG A 1 95 ? -12.629 -0.097 10.499 1.00 89.44 95 ARG A CA 1
ATOM 698 C C . ARG A 1 95 ? -12.185 -0.595 11.883 1.00 89.44 95 ARG A C 1
ATOM 700 O O . ARG A 1 95 ? -11.431 0.099 12.558 1.00 89.44 95 ARG A O 1
ATOM 707 N N . GLN A 1 96 ? -12.654 -1.773 12.299 1.00 90.12 96 GLN A N 1
ATOM 708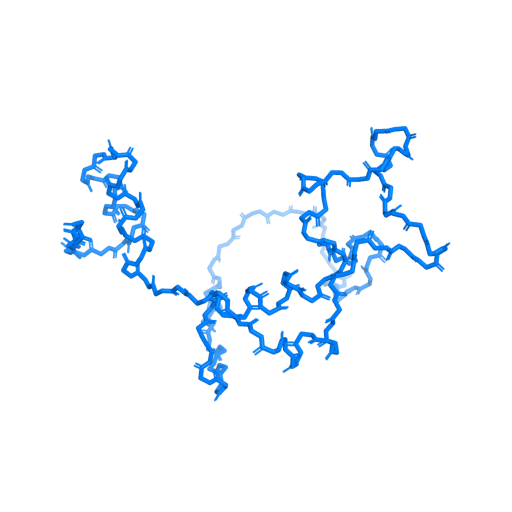 C CA . GLN A 1 96 ? -12.338 -2.347 13.607 1.00 90.12 96 GLN A CA 1
ATOM 709 C C . GLN A 1 96 ? -10.855 -2.722 13.748 1.00 90.12 96 GLN A C 1
ATOM 711 O O . GLN A 1 96 ? -10.296 -2.525 14.822 1.00 90.12 96 GLN A O 1
ATOM 716 N N . ASP A 1 97 ? -10.196 -3.159 12.673 1.00 92.75 97 ASP A N 1
ATOM 717 C CA . ASP A 1 97 ? -8.768 -3.505 12.696 1.00 92.75 97 ASP A CA 1
ATOM 718 C C . ASP A 1 97 ? -7.910 -2.263 12.964 1.00 92.75 97 ASP A C 1
ATOM 720 O O . ASP A 1 97 ? -6.998 -2.283 13.790 1.00 92.75 97 ASP A O 1
ATOM 724 N N . TYR A 1 98 ? -8.275 -1.128 12.359 1.00 91.62 98 TYR A N 1
ATOM 725 C CA . TYR A 1 98 ? -7.635 0.157 12.646 1.00 91.62 98 TYR A CA 1
ATOM 726 C C . TYR A 1 98 ? -7.906 0.647 14.073 1.00 91.62 98 TYR A C 1
ATOM 728 O O . TYR A 1 98 ? -7.025 1.235 14.694 1.00 91.62 98 TYR A O 1
ATOM 736 N N . ILE A 1 99 ? -9.100 0.404 14.624 1.00 91.69 99 ILE A N 1
ATOM 737 C CA . ILE A 1 99 ? -9.395 0.720 16.031 1.00 91.69 99 ILE A CA 1
ATOM 738 C C . ILE A 1 99 ? -8.530 -0.138 16.959 1.00 91.69 99 ILE A C 1
ATOM 740 O O . ILE A 1 99 ? -7.945 0.397 17.898 1.00 91.69 99 ILE A O 1
ATOM 744 N N . ASN A 1 100 ? -8.400 -1.434 16.680 1.00 92.38 100 ASN A N 1
ATOM 745 C CA . ASN A 1 100 ? -7.562 -2.345 17.457 1.00 92.38 100 ASN A CA 1
ATOM 746 C C . ASN A 1 100 ? -6.083 -1.933 17.411 1.00 92.38 100 ASN A C 1
ATOM 748 O O . ASN A 1 100 ? -5.430 -1.907 18.454 1.00 92.38 100 ASN A O 1
ATOM 752 N N . LEU A 1 101 ? -5.586 -1.497 16.248 1.00 93.00 101 LEU A N 1
ATOM 753 C CA . LEU A 1 101 ? -4.254 -0.899 16.121 1.00 93.00 101 LEU A CA 1
ATOM 754 C C . LEU A 1 101 ? -4.108 0.363 16.988 1.00 93.00 101 LEU A C 1
ATOM 756 O O . LEU A 1 101 ? -3.121 0.528 17.696 1.00 93.00 101 LEU A O 1
ATOM 760 N N . LEU A 1 102 ? -5.094 1.265 16.981 1.00 92.56 102 LEU A N 1
ATOM 761 C CA . LEU A 1 102 ? -5.056 2.449 17.848 1.00 92.56 102 LEU A CA 1
ATOM 762 C C . LEU A 1 102 ? -5.063 2.075 19.337 1.00 92.56 102 LEU A C 1
ATOM 764 O O . LEU A 1 102 ? -4.424 2.759 20.139 1.00 92.56 102 LEU A O 1
ATOM 768 N N . CYS A 1 103 ? -5.757 0.996 19.707 1.00 91.25 103 CYS A N 1
ATOM 769 C CA . CYS A 1 103 ? -5.743 0.465 21.066 1.00 91.25 103 CYS A CA 1
ATOM 770 C C . CYS A 1 103 ? -4.367 -0.103 21.452 1.00 91.25 103 CYS A C 1
ATOM 772 O O . CYS A 1 103 ? -3.920 0.138 22.571 1.00 91.25 103 CYS A O 1
ATOM 774 N N . SER A 1 104 ? -3.664 -0.792 20.543 1.00 92.81 104 SER A N 1
ATOM 775 C CA . SER A 1 104 ? -2.334 -1.360 20.821 1.00 92.81 104 SER A CA 1
ATOM 776 C C . SER A 1 104 ? -1.229 -0.305 20.945 1.00 92.81 104 SER A C 1
ATOM 778 O O . SER A 1 104 ? -0.173 -0.580 21.506 1.00 92.81 104 SER A O 1
ATOM 780 N N . LEU A 1 105 ? -1.461 0.916 20.456 1.00 92.25 105 LEU A N 1
ATOM 781 C CA . LEU A 1 105 ? -0.525 2.043 20.562 1.00 92.25 105 LEU A CA 1
ATOM 782 C C . LEU A 1 105 ? -0.548 2.744 21.938 1.00 92.25 105 LEU A C 1
ATOM 784 O O . LEU A 1 105 ? 0.078 3.793 22.090 1.00 92.25 105 LEU A O 1
ATOM 788 N N . ASN A 1 106 ? -1.272 2.208 22.934 1.00 87.38 106 ASN A N 1
ATOM 789 C CA . ASN A 1 106 ? -1.400 2.774 24.288 1.00 87.38 106 ASN A CA 1
ATOM 790 C C . ASN A 1 106 ? -1.819 4.261 24.305 1.00 87.38 106 ASN A C 1
ATOM 792 O O . ASN A 1 106 ? -1.404 5.051 25.157 1.00 87.38 106 ASN A O 1
ATOM 796 N N . LEU A 1 107 ? -2.663 4.666 23.351 1.00 88.31 107 LEU A N 1
ATOM 797 C CA . LEU A 1 107 ? -3.190 6.026 23.273 1.00 88.31 107 LEU A CA 1
ATOM 798 C C . LEU A 1 107 ? -4.260 6.277 24.343 1.00 88.31 107 LEU A C 1
ATOM 800 O O . LEU A 1 107 ? -5.058 5.406 24.688 1.00 88.31 107 LEU A O 1
ATOM 804 N N . SER A 1 108 ? -4.345 7.519 24.829 1.00 90.12 108 SER A N 1
ATOM 805 C CA . SER A 1 108 ? -5.421 7.901 25.747 1.00 90.12 108 SER A CA 1
ATOM 806 C C . SER A 1 108 ? -6.787 7.857 25.054 1.00 90.12 108 SER A C 1
ATOM 808 O O . SER A 1 108 ? -6.919 8.215 23.880 1.00 90.12 108 SER A O 1
ATOM 810 N N . LYS A 1 109 ? -7.839 7.499 25.803 1.00 88.56 109 LYS A N 1
ATOM 811 C CA . LYS A 1 109 ? -9.214 7.392 25.272 1.00 88.56 109 LYS A CA 1
ATOM 812 C C . LYS A 1 109 ? -9.660 8.653 24.526 1.00 88.56 109 LYS A C 1
ATOM 814 O O . LYS A 1 109 ? -10.266 8.560 23.465 1.00 88.56 109 LYS A O 1
ATOM 819 N N . LYS A 1 110 ? -9.303 9.840 25.038 1.00 90.94 110 LYS A N 1
ATOM 820 C CA . LYS A 1 110 ? -9.605 11.134 24.397 1.00 90.94 110 LYS A CA 1
ATOM 821 C C . LYS A 1 110 ? -9.011 11.236 22.986 1.00 90.94 110 LYS A C 1
ATOM 823 O O . LYS A 1 110 ? -9.697 11.693 22.079 1.00 90.94 110 LYS A O 1
ATOM 828 N N . ARG A 1 111 ? -7.764 10.786 22.787 1.00 91.75 111 ARG A N 1
ATOM 829 C CA . ARG A 1 111 ? -7.100 10.792 21.471 1.00 91.75 111 ARG A CA 1
ATOM 830 C C . ARG A 1 111 ? -7.748 9.798 20.516 1.00 91.75 111 ARG A C 1
ATOM 832 O O . ARG A 1 111 ? -8.023 10.152 19.376 1.00 91.75 111 ARG A O 1
ATOM 839 N N . VAL A 1 112 ? -8.056 8.591 20.989 1.00 90.00 112 VAL A N 1
ATOM 840 C CA . VAL A 1 112 ? -8.731 7.577 20.164 1.00 90.00 112 VAL A CA 1
ATOM 841 C C . VAL A 1 112 ? -10.119 8.059 19.728 1.00 90.00 112 VAL A C 1
ATOM 843 O O . VAL A 1 112 ? -10.468 7.936 18.555 1.00 90.00 112 VAL A O 1
ATOM 846 N N . PHE A 1 113 ? -10.891 8.690 20.618 1.00 90.81 113 PHE A N 1
ATOM 847 C CA . PHE A 1 113 ? -12.173 9.305 20.258 1.00 90.81 113 PHE A CA 1
ATOM 848 C C . PHE A 1 113 ? -12.025 10.457 19.261 1.00 90.81 113 PHE A C 1
ATOM 850 O O . PHE A 1 113 ? -12.819 10.550 18.326 1.00 90.81 113 PHE A O 1
ATOM 857 N N . ALA A 1 114 ? -10.999 11.299 19.413 1.00 91.56 114 ALA A N 1
ATOM 858 C CA . ALA A 1 114 ? -10.728 12.384 18.473 1.00 91.56 114 ALA A CA 1
ATOM 859 C C . ALA A 1 114 ? -10.392 11.863 17.063 1.00 91.56 114 ALA A C 1
ATOM 861 O O . ALA A 1 114 ? -10.900 12.396 16.078 1.00 91.56 114 ALA A O 1
ATOM 862 N N . ILE A 1 115 ? -9.592 10.794 16.963 1.00 91.44 115 ILE A N 1
ATOM 863 C CA . ILE A 1 115 ? -9.204 10.175 15.685 1.00 91.44 115 ILE A CA 1
ATOM 864 C C . ILE A 1 115 ? -10.394 9.458 15.040 1.00 91.44 115 ILE A C 1
ATOM 866 O O . ILE A 1 115 ? -10.708 9.680 13.875 1.00 91.44 115 ILE A O 1
ATOM 870 N N . THR A 1 116 ? -11.083 8.603 15.800 1.00 89.75 116 THR A N 1
ATOM 871 C CA . THR A 1 116 ? -12.191 7.784 15.278 1.00 89.75 116 THR A CA 1
ATOM 872 C C . THR A 1 116 ? -13.483 8.574 15.074 1.00 89.75 116 THR A C 1
ATOM 874 O O . THR A 1 116 ? -14.411 8.059 14.443 1.00 89.75 116 THR A O 1
ATOM 877 N N . ARG A 1 117 ? -13.586 9.785 15.646 1.00 88.50 117 ARG A N 1
ATOM 878 C CA . ARG A 1 117 ? -14.798 10.626 15.692 1.00 88.50 117 ARG A CA 1
ATOM 879 C C . ARG A 1 117 ? -16.058 9.842 16.084 1.00 88.50 117 ARG A C 1
ATOM 881 O O . ARG A 1 117 ? -17.141 10.066 15.554 1.00 88.50 117 ARG A O 1
ATOM 888 N N . SER A 1 118 ? -15.901 8.870 16.979 1.00 83.12 118 SER A N 1
ATOM 889 C CA . SER A 1 118 ? -16.954 7.932 17.384 1.00 83.12 118 SER A CA 1
ATOM 890 C C . SER A 1 118 ? -17.352 8.183 18.840 1.00 83.12 118 SER A C 1
ATOM 892 O O . SER A 1 118 ? -16.523 8.604 19.638 1.00 83.12 118 SER A O 1
ATOM 894 N N . LYS A 1 119 ? -18.610 7.921 19.220 1.00 80.75 119 LYS A N 1
ATOM 895 C CA . LYS A 1 119 ? -19.064 8.060 20.625 1.00 80.75 119 LYS A CA 1
ATOM 896 C C . LYS A 1 119 ? -18.671 6.866 21.500 1.00 80.75 119 LYS A C 1
ATOM 898 O O . LYS A 1 119 ? -18.587 6.981 22.717 1.00 80.75 119 LYS A O 1
ATOM 903 N N . LYS A 1 120 ? -18.442 5.713 20.873 1.00 86.19 120 LYS A N 1
ATOM 904 C CA . LYS A 1 120 ? -18.035 4.460 21.506 1.00 86.19 120 LYS A CA 1
ATOM 905 C C . LYS A 1 120 ? -17.112 3.717 20.545 1.00 86.19 120 LYS A C 1
ATOM 907 O O . LYS A 1 120 ? -17.340 3.745 19.339 1.00 86.19 120 LYS A O 1
ATOM 912 N N . TYR A 1 121 ? -16.093 3.065 21.085 1.00 87.06 121 TYR A N 1
ATOM 913 C CA . TYR A 1 121 ? -15.283 2.084 20.374 1.00 87.06 121 TYR A CA 1
ATOM 914 C C . TYR A 1 121 ? -15.028 0.900 21.305 1.00 87.06 121 TYR A C 1
ATOM 916 O O . TYR A 1 121 ? -15.058 1.042 22.529 1.00 87.06 121 TYR A O 1
ATOM 924 N N . THR A 1 122 ? -14.806 -0.265 20.720 1.00 88.06 122 THR A N 1
ATOM 925 C CA . THR A 1 122 ? -14.402 -1.478 21.426 1.00 88.06 122 THR A CA 1
ATOM 926 C C . THR A 1 122 ? -12.980 -1.804 21.011 1.00 88.06 122 THR A C 1
ATOM 928 O O . THR A 1 122 ? -12.687 -1.797 19.820 1.00 88.06 122 THR A O 1
ATOM 931 N N . CYS A 1 123 ? -12.103 -2.066 21.975 1.00 87.25 123 CYS A N 1
ATOM 932 C CA . CYS A 1 123 ? -10.836 -2.730 21.695 1.00 87.25 123 CYS A CA 1
ATOM 933 C C . CYS A 1 123 ? -11.115 -4.228 21.795 1.00 87.25 123 CYS A C 1
ATOM 935 O O . CYS A 1 123 ? -11.415 -4.709 22.885 1.00 87.25 123 CYS A O 1
ATOM 937 N N . ALA A 1 124 ? -11.102 -4.922 20.664 1.00 75.44 124 ALA A N 1
ATOM 938 C CA . ALA A 1 124 ? -11.191 -6.374 20.619 1.00 75.44 124 ALA A CA 1
ATOM 939 C C . ALA A 1 124 ? -9.771 -6.887 20.384 1.00 75.44 124 ALA A C 1
ATOM 941 O O . ALA A 1 124 ? -9.350 -7.014 19.235 1.00 75.44 124 ALA A O 1
ATOM 942 N N . LEU A 1 125 ? -9.016 -7.034 21.471 1.00 60.16 125 LEU A N 1
ATOM 943 C CA . LEU A 1 125 ? -7.735 -7.736 21.485 1.00 60.16 125 LEU A CA 1
ATOM 944 C C . LEU A 1 125 ? -7.969 -9.124 22.069 1.00 60.16 125 LEU A C 1
ATOM 946 O O . LEU A 1 125 ? -8.671 -9.184 23.106 1.00 60.16 125 LEU A O 1
#

pLDDT: mean 85.04, std 17.35, range [39.03, 98.0]

Organism: Prunus dulcis (NCBI:txid3755)

Foldseek 3Di:
DEDDPPDDDDDDPDDDDDDDDDDDDDDPPPPVVPPADPQQLVQLFQLQADQADPVRHGAFDPVPVRHRDDCVRAPSHYGDVVSSVCVVDGDGDDPLNVLLVVVVVVDDPVVSCVVSVDPDHDNDD